Protein AF-A0A954WD32-F1 (afdb_monomer_lite)

Foldseek 3Di:
DDLLVVLLVDLQLPPVVSLVVLCVVLVDPDDPVLSNVLSVLLNVVLPDPVPDDLLVQQVVSCVVPVDRDLQSSQSSNCSSAVLFARPDQQLCVVLVHHQDDDDDPVVNSVVSSVSRVSSSVSLVVLCPDPVLVVQLVVQCVVCVPDPHDSSNSSRVVSVPPDDD

Sequence (164 aa):
MAIQKLVHHVNVATDEDFQRKFNGFYRVRRNAEWRSCFYAMFEREKKSKRARSFERLLREFQTSMGRIEGSFISKMLATLDDEQPVMDSIVLKHCGLRMPVYGAVERRLKRIVENHDALRASLIRIRDAELGQFLVSVFKRRYPDAQISEIKMVDLVLWQTRSQ

Structure (mmCIF, N/CA/C/O backbone):
data_AF-A0A954WD32-F1
#
_entry.id   AF-A0A954WD32-F1
#
loop_
_atom_site.group_PDB
_atom_site.id
_atom_site.type_symbol
_atom_site.label_atom_id
_atom_site.label_alt_id
_atom_site.label_comp_id
_atom_site.label_asym_id
_atom_site.label_entity_id
_atom_site.label_seq_id
_atom_site.pdbx_PDB_ins_code
_atom_site.Cartn_x
_atom_site.Cartn_y
_atom_site.Cartn_z
_atom_site.occupancy
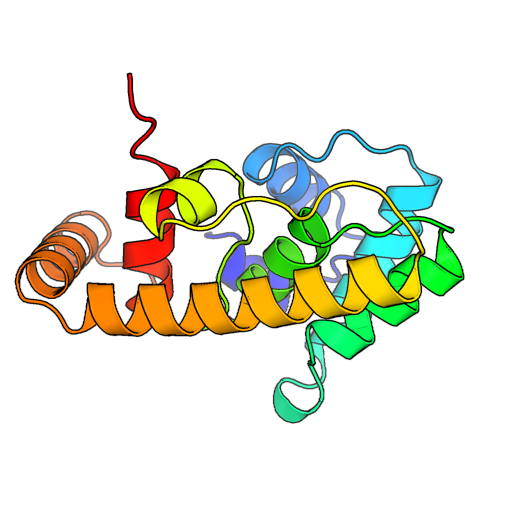_atom_site.B_iso_or_equiv
_atom_site.auth_seq_id
_atom_site.auth_comp_id
_atom_site.auth_asym_id
_atom_site.auth_atom_id
_atom_site.pdbx_PDB_model_num
ATOM 1 N N . MET A 1 1 ? -10.348 -16.689 2.824 1.00 56.34 1 MET A N 1
ATOM 2 C CA . MET A 1 1 ? -9.188 -16.124 3.549 1.00 56.34 1 MET A CA 1
ATOM 3 C C . MET A 1 1 ? -8.838 -14.770 2.947 1.00 56.34 1 MET A C 1
ATOM 5 O O . MET A 1 1 ? -8.795 -14.680 1.725 1.00 56.34 1 MET A O 1
ATOM 9 N N . ALA A 1 2 ? -8.658 -13.731 3.770 1.00 81.25 2 ALA A N 1
ATOM 10 C CA . ALA A 1 2 ? -8.276 -12.395 3.300 1.00 81.25 2 ALA A CA 1
ATOM 11 C C . ALA A 1 2 ? -6.908 -12.420 2.598 1.00 81.25 2 ALA A C 1
ATOM 13 O O . ALA A 1 2 ? -6.056 -13.256 2.916 1.00 81.25 2 ALA A O 1
ATOM 14 N N . ILE A 1 3 ? -6.693 -11.504 1.651 1.00 89.00 3 ILE A N 1
ATOM 15 C CA . ILE A 1 3 ? -5.479 -11.489 0.826 1.00 89.00 3 ILE A CA 1
ATOM 16 C C . ILE A 1 3 ? -4.205 -11.241 1.650 1.00 89.00 3 ILE A C 1
ATOM 18 O O . ILE A 1 3 ? -3.171 -11.834 1.353 1.00 89.00 3 ILE A O 1
ATOM 22 N N . GLN A 1 4 ? -4.322 -10.480 2.743 1.00 88.44 4 GLN A N 1
ATOM 23 C CA . GLN A 1 4 ? -3.263 -10.215 3.728 1.00 88.44 4 GLN A CA 1
ATOM 24 C C . GLN A 1 4 ? -2.774 -11.482 4.428 1.00 88.44 4 GLN A C 1
ATOM 26 O O . GLN A 1 4 ? -1.606 -11.583 4.771 1.00 88.44 4 GLN A O 1
ATOM 31 N N . LYS A 1 5 ? -3.644 -12.476 4.630 1.00 88.19 5 LYS A N 1
ATOM 32 C CA . LYS A 1 5 ? -3.224 -13.759 5.200 1.00 88.19 5 LYS A CA 1
ATOM 33 C C . LYS A 1 5 ? -2.677 -14.670 4.106 1.00 88.19 5 LYS A C 1
ATOM 35 O O . LYS A 1 5 ? -1.628 -15.278 4.278 1.00 88.19 5 LYS A O 1
ATOM 40 N N . LEU A 1 6 ? -3.355 -14.733 2.956 1.00 91.62 6 LEU A N 1
ATOM 41 C CA . LEU A 1 6 ? -2.985 -15.630 1.853 1.00 91.62 6 LEU A CA 1
ATOM 42 C C . LEU A 1 6 ? -1.566 -15.385 1.332 1.00 91.62 6 LEU A C 1
ATOM 44 O O . LEU A 1 6 ? -0.854 -16.351 1.077 1.00 91.62 6 LEU A O 1
ATOM 48 N N . VAL A 1 7 ? -1.138 -14.123 1.252 1.00 93.81 7 VAL A N 1
ATOM 49 C CA . VAL A 1 7 ? 0.192 -13.727 0.759 1.00 93.81 7 VAL A CA 1
ATOM 50 C C . VAL A 1 7 ? 1.349 -14.439 1.473 1.00 93.81 7 VAL A C 1
ATOM 52 O O . VAL A 1 7 ? 2.386 -14.683 0.864 1.00 93.81 7 VAL A O 1
ATOM 55 N N . HIS A 1 8 ? 1.183 -14.810 2.746 1.00 92.06 8 HIS A N 1
ATOM 56 C CA . HIS A 1 8 ? 2.235 -15.442 3.545 1.00 92.06 8 HIS A CA 1
ATOM 57 C C . HIS A 1 8 ? 2.279 -16.970 3.420 1.00 92.06 8 HIS A C 1
ATOM 59 O O . HIS A 1 8 ? 3.263 -17.576 3.836 1.00 92.06 8 HIS A O 1
ATOM 65 N N . HIS A 1 9 ? 1.257 -17.590 2.828 1.00 93.50 9 HIS A N 1
ATOM 66 C CA . HIS A 1 9 ? 1.120 -19.049 2.765 1.00 93.50 9 HIS A CA 1
ATOM 67 C C . HIS A 1 9 ? 1.406 -19.649 1.388 1.00 93.50 9 HIS A C 1
ATOM 69 O O . HIS A 1 9 ? 1.523 -20.865 1.277 1.00 93.50 9 HIS A O 1
ATOM 75 N N . VAL A 1 10 ? 1.522 -18.822 0.349 1.00 95.94 10 VAL A N 1
ATOM 76 C CA . VAL A 1 10 ? 1.722 -19.277 -1.033 1.00 95.94 10 VAL A CA 1
ATOM 77 C C . VAL A 1 10 ? 2.866 -18.528 -1.693 1.00 95.94 10 VAL A C 1
ATOM 79 O O . VAL A 1 10 ? 3.194 -17.418 -1.275 1.00 95.94 10 VAL A O 1
ATOM 82 N N . ASN A 1 11 ? 3.462 -19.107 -2.733 1.00 97.19 11 ASN A N 1
ATOM 83 C CA . ASN A 1 11 ? 4.425 -18.399 -3.569 1.00 97.19 11 ASN A CA 1
ATOM 84 C C . ASN A 1 11 ? 3.676 -17.487 -4.553 1.00 97.19 11 ASN A C 1
ATOM 86 O O . ASN A 1 11 ? 3.173 -17.949 -5.574 1.00 97.19 11 ASN A O 1
ATOM 90 N N . VAL A 1 12 ? 3.620 -16.185 -4.279 1.00 97.50 12 VAL A N 1
ATOM 91 C CA . VAL A 1 12 ? 2.799 -15.241 -5.054 1.00 97.50 12 VAL A CA 1
ATOM 92 C C . VAL A 1 12 ? 3.315 -15.009 -6.476 1.00 97.50 12 VAL A C 1
ATOM 94 O O . VAL A 1 12 ? 2.558 -14.546 -7.329 1.00 97.50 12 VAL A O 1
ATOM 97 N N . ALA A 1 13 ? 4.575 -15.363 -6.756 1.00 97.56 13 ALA A N 1
ATOM 98 C CA . ALA A 1 13 ? 5.152 -15.302 -8.097 1.00 97.56 13 ALA A CA 1
ATOM 99 C C . ALA A 1 13 ? 4.592 -16.373 -9.043 1.00 97.56 13 ALA A C 1
ATOM 101 O O . ALA A 1 13 ? 4.598 -16.167 -10.253 1.00 97.56 13 ALA A O 1
ATOM 102 N N . THR A 1 14 ? 4.087 -17.488 -8.507 1.00 97.44 14 THR A N 1
ATOM 103 C CA . THR A 1 14 ? 3.637 -18.650 -9.302 1.00 97.44 14 THR A CA 1
ATOM 104 C C . THR A 1 14 ? 2.210 -19.102 -8.989 1.00 97.44 14 THR A C 1
ATOM 106 O O . THR A 1 14 ? 1.604 -19.791 -9.800 1.00 97.44 14 THR A O 1
ATOM 109 N N . ASP A 1 15 ? 1.640 -18.693 -7.855 1.00 97.94 15 ASP A N 1
ATOM 110 C CA . ASP A 1 15 ? 0.272 -19.038 -7.465 1.00 97.94 15 ASP A CA 1
ATOM 111 C C . ASP A 1 15 ? -0.759 -18.207 -8.253 1.00 97.94 15 ASP A C 1
ATOM 113 O O . ASP A 1 15 ? -1.043 -17.045 -7.940 1.00 97.94 15 ASP A O 1
ATOM 117 N N . GLU A 1 16 ? -1.326 -18.805 -9.303 1.00 96.06 16 GLU A N 1
ATOM 118 C CA . GLU A 1 16 ? -2.294 -18.152 -10.195 1.00 96.06 16 GLU A CA 1
ATOM 119 C C . GLU A 1 16 ? -3.573 -17.711 -9.471 1.00 96.06 16 GLU A C 1
ATOM 121 O O . GLU A 1 16 ? -4.164 -16.676 -9.797 1.00 96.06 16 GLU A O 1
ATOM 126 N N . ASP A 1 17 ? -3.994 -18.457 -8.450 1.00 96.25 17 ASP A N 1
ATOM 127 C CA . ASP A 1 17 ? -5.190 -18.160 -7.672 1.00 96.25 17 ASP A CA 1
ATOM 128 C C . ASP A 1 17 ? -5.014 -16.909 -6.811 1.00 96.25 17 ASP A C 1
ATOM 130 O O . ASP A 1 17 ? -5.917 -16.062 -6.732 1.00 96.25 17 ASP A O 1
ATOM 134 N N . PHE A 1 18 ? -3.848 -16.755 -6.187 1.00 97.25 18 PHE A N 1
ATOM 135 C CA . PHE A 1 18 ? -3.451 -15.540 -5.498 1.00 97.25 18 PHE A CA 1
ATOM 136 C C . PHE A 1 18 ? -3.375 -14.376 -6.476 1.00 97.25 18 PHE A C 1
ATOM 138 O O . PHE A 1 18 ? -3.974 -13.329 -6.215 1.00 97.25 18 PHE A O 1
ATOM 145 N N . GLN A 1 19 ? -2.693 -14.550 -7.612 1.00 97.56 19 GLN A N 1
ATOM 146 C CA . GLN A 1 19 ? -2.562 -13.491 -8.611 1.00 97.56 19 GLN A CA 1
ATOM 147 C C . GLN A 1 19 ? -3.934 -13.033 -9.108 1.00 97.56 19 GLN A C 1
ATOM 149 O O . GLN A 1 19 ? -4.212 -11.835 -9.135 1.00 97.56 19 GLN A O 1
ATOM 154 N N . ARG A 1 20 ? -4.846 -13.959 -9.419 1.00 96.06 20 ARG A N 1
ATOM 155 C CA . ARG A 1 20 ? -6.228 -13.660 -9.822 1.00 96.06 20 ARG A CA 1
ATOM 156 C C . ARG A 1 20 ? -6.986 -12.879 -8.746 1.00 96.06 20 ARG A C 1
ATOM 158 O O . ARG A 1 20 ? -7.604 -11.861 -9.064 1.00 96.06 20 ARG A O 1
ATOM 165 N N . LYS A 1 21 ? -6.907 -13.301 -7.478 1.00 96.38 21 LYS A N 1
ATOM 166 C CA . LYS A 1 21 ? -7.539 -12.599 -6.343 1.00 96.38 21 LYS A CA 1
ATOM 167 C C . LYS A 1 21 ? -6.962 -11.196 -6.151 1.00 96.38 21 LYS A C 1
ATOM 169 O O . LYS A 1 21 ? -7.729 -10.243 -6.034 1.00 96.38 21 LYS A O 1
ATOM 174 N N . PHE A 1 22 ? -5.637 -11.053 -6.175 1.00 97.00 22 PHE A N 1
ATOM 175 C CA . PHE A 1 22 ? -4.951 -9.764 -6.052 1.00 97.00 22 PHE A CA 1
ATOM 176 C C . PHE A 1 22 ? -5.307 -8.822 -7.200 1.00 97.00 22 PHE A C 1
ATOM 178 O O . PHE A 1 22 ? -5.694 -7.674 -6.974 1.00 97.00 22 PHE A O 1
ATOM 185 N N . ASN A 1 23 ? -5.231 -9.323 -8.434 1.00 96.88 23 ASN A N 1
ATOM 186 C CA . ASN A 1 23 ? -5.558 -8.571 -9.637 1.00 96.88 23 ASN A CA 1
ATOM 187 C C . ASN A 1 23 ? -7.011 -8.092 -9.618 1.00 96.88 23 ASN A C 1
ATOM 189 O O . ASN A 1 23 ? -7.269 -6.948 -9.985 1.00 96.88 23 ASN A O 1
ATOM 193 N N . GLY A 1 24 ? -7.948 -8.936 -9.176 1.00 95.25 24 GLY A N 1
ATOM 194 C CA . GLY A 1 24 ? -9.353 -8.567 -9.017 1.00 95.25 24 GLY A CA 1
ATOM 195 C C . GLY A 1 24 ? -9.554 -7.502 -7.940 1.00 95.25 24 GLY A C 1
ATOM 196 O O . GLY A 1 24 ? -10.136 -6.454 -8.218 1.00 95.25 24 GLY A O 1
ATOM 197 N N . PHE A 1 25 ? -9.010 -7.735 -6.742 1.00 92.88 25 PHE A N 1
ATOM 198 C CA . PHE A 1 25 ? -9.150 -6.842 -5.591 1.00 92.88 25 PHE A CA 1
ATOM 199 C C . PHE A 1 25 ? -8.605 -5.437 -5.882 1.00 92.88 25 PHE A C 1
ATOM 201 O O . PHE A 1 25 ? -9.301 -4.445 -5.686 1.00 92.88 25 PHE A O 1
ATOM 208 N N . TYR A 1 26 ? -7.394 -5.346 -6.438 1.00 93.44 26 TYR A N 1
ATOM 209 C CA . TYR A 1 26 ? -6.731 -4.074 -6.739 1.00 93.44 26 TYR A CA 1
ATOM 210 C C . TYR A 1 26 ? -6.895 -3.587 -8.186 1.00 93.44 26 TYR A C 1
ATOM 212 O O . TYR A 1 26 ? -6.307 -2.571 -8.564 1.00 93.44 26 TYR A O 1
ATOM 220 N N . ARG A 1 27 ? -7.707 -4.277 -8.997 1.00 93.31 27 ARG A N 1
ATOM 221 C CA . ARG A 1 27 ? -7.997 -3.953 -10.408 1.00 93.31 27 ARG A CA 1
ATOM 222 C C . ARG A 1 27 ? -6.734 -3.812 -11.275 1.00 93.31 27 ARG A C 1
ATOM 224 O O . ARG A 1 27 ? -6.607 -2.873 -12.061 1.00 93.31 27 ARG A O 1
ATOM 231 N N . VAL A 1 28 ? -5.798 -4.753 -11.161 1.00 95.06 28 VAL A N 1
ATOM 232 C CA . VAL A 1 28 ? -4.527 -4.755 -11.910 1.00 95.06 28 VAL A CA 1
ATOM 233 C C . VAL A 1 28 ? -4.753 -5.147 -13.381 1.00 95.06 28 VAL A C 1
ATOM 235 O O . VAL A 1 28 ? -4.905 -6.318 -13.742 1.00 95.06 28 VAL A O 1
ATOM 238 N N . ARG A 1 29 ? -4.732 -4.144 -14.264 1.00 94.00 29 ARG A N 1
ATOM 239 C CA . ARG A 1 29 ? -4.899 -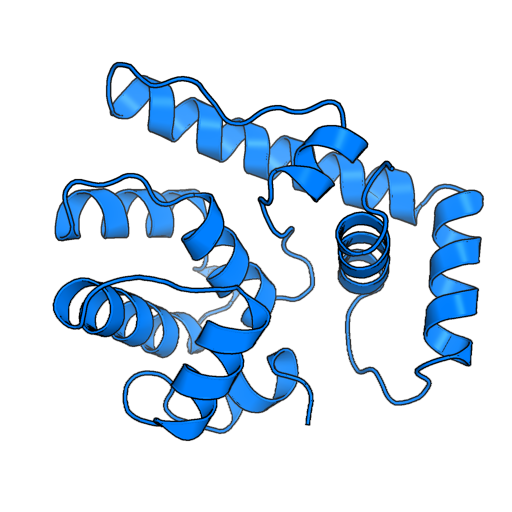4.277 -15.725 1.00 94.00 29 ARG A CA 1
ATOM 240 C C . ARG A 1 29 ? -3.567 -4.044 -16.444 1.00 94.00 29 ARG A C 1
ATOM 242 O O . ARG A 1 29 ? -3.375 -3.029 -17.112 1.00 94.00 29 ARG A O 1
ATOM 249 N N . ARG A 1 30 ? -2.607 -4.938 -16.214 1.00 95.38 30 ARG A N 1
ATOM 250 C CA . ARG A 1 30 ? -1.244 -4.878 -16.765 1.00 95.38 30 ARG A CA 1
ATOM 251 C C . ARG A 1 30 ? -0.932 -6.147 -17.561 1.00 95.38 30 ARG A C 1
ATOM 253 O O . ARG A 1 30 ? -1.595 -7.163 -17.360 1.00 95.38 30 ARG A O 1
ATOM 260 N N . ASN A 1 31 ? 0.023 -6.055 -18.486 1.00 95.50 31 ASN A N 1
ATOM 261 C CA . ASN A 1 31 ? 0.426 -7.169 -19.347 1.00 95.50 31 ASN A CA 1
ATOM 262 C C . ASN A 1 31 ? 1.213 -8.242 -18.563 1.00 95.50 31 ASN A C 1
ATOM 264 O O . ASN A 1 31 ? 1.514 -8.071 -17.379 1.00 95.50 31 ASN A O 1
ATOM 268 N N . ALA A 1 32 ? 1.520 -9.359 -19.228 1.00 95.81 32 ALA A N 1
ATOM 269 C CA . ALA A 1 32 ? 2.214 -10.496 -18.623 1.00 95.81 32 ALA A CA 1
ATOM 270 C C . ALA A 1 32 ? 3.617 -10.129 -18.108 1.00 95.81 32 ALA A C 1
ATOM 272 O O . ALA A 1 32 ? 3.957 -10.481 -16.984 1.00 95.81 32 ALA A O 1
ATOM 273 N N . GLU A 1 33 ? 4.387 -9.364 -18.884 1.00 96.19 33 GLU A N 1
ATOM 274 C CA . GLU A 1 33 ? 5.729 -8.899 -18.510 1.00 96.19 33 GLU A CA 1
ATOM 275 C C . GLU A 1 33 ? 5.714 -8.097 -17.200 1.00 96.19 33 GLU A C 1
ATOM 277 O O . GLU A 1 33 ? 6.418 -8.431 -16.247 1.00 96.19 33 GLU A O 1
ATOM 282 N N . TRP A 1 34 ? 4.836 -7.094 -17.106 1.00 97.25 34 TRP A N 1
ATOM 283 C CA . TRP A 1 34 ? 4.683 -6.291 -15.895 1.00 97.25 34 TRP A CA 1
ATOM 284 C C . TRP A 1 34 ? 4.263 -7.149 -14.703 1.00 97.25 34 TRP A C 1
ATOM 286 O O . TRP A 1 34 ? 4.794 -6.980 -13.608 1.00 97.25 34 TRP A O 1
ATOM 296 N N . ARG A 1 35 ? 3.310 -8.074 -14.902 1.00 97.06 35 ARG A N 1
ATOM 297 C CA . ARG A 1 35 ? 2.820 -8.957 -13.832 1.00 97.06 35 ARG A CA 1
ATOM 298 C C . ARG A 1 35 ? 3.927 -9.877 -13.333 1.00 97.06 35 ARG A C 1
ATOM 300 O O . ARG A 1 35 ? 4.079 -9.998 -12.124 1.00 97.06 35 ARG A O 1
ATOM 307 N N . SER A 1 36 ? 4.716 -10.452 -14.236 1.00 97.00 36 SER A N 1
ATOM 308 C CA . SER A 1 36 ? 5.873 -11.280 -13.894 1.00 97.00 36 SER A CA 1
ATOM 309 C C . SER A 1 36 ? 6.866 -10.508 -13.019 1.00 97.00 36 SER A C 1
ATOM 311 O O . SER A 1 36 ? 7.157 -10.930 -11.901 1.00 97.00 36 SER A O 1
ATOM 313 N N . CYS A 1 37 ? 7.292 -9.316 -13.460 1.00 97.19 37 CYS A N 1
ATOM 314 C CA . CYS A 1 37 ? 8.202 -8.461 -12.691 1.00 97.19 37 CYS A CA 1
ATOM 315 C C . CYS A 1 37 ? 7.623 -8.093 -11.311 1.00 97.19 37 CYS A C 1
ATOM 317 O O . CYS A 1 37 ? 8.291 -8.228 -10.283 1.00 97.19 37 CYS A O 1
ATOM 319 N N . PHE A 1 38 ? 6.352 -7.682 -11.274 1.00 98.06 38 PHE A N 1
ATOM 320 C CA . PHE A 1 38 ? 5.664 -7.284 -10.049 1.00 98.06 38 PHE A CA 1
ATOM 321 C C . PHE A 1 38 ? 5.542 -8.430 -9.043 1.00 98.06 38 PHE A C 1
ATOM 323 O O . PHE A 1 38 ? 5.898 -8.257 -7.880 1.00 98.06 38 PHE A O 1
ATOM 330 N N . TYR A 1 39 ? 5.073 -9.606 -9.463 1.00 98.12 39 TYR A N 1
ATOM 331 C CA . TYR A 1 39 ? 4.883 -10.730 -8.548 1.00 98.12 39 TYR A CA 1
ATOM 332 C C . TYR A 1 39 ? 6.200 -11.393 -8.128 1.00 98.12 39 TYR A C 1
ATOM 334 O O . TYR A 1 39 ? 6.291 -11.872 -6.997 1.00 98.12 39 TYR A O 1
ATOM 342 N N . ALA A 1 40 ? 7.241 -11.351 -8.966 1.00 97.12 40 ALA A N 1
ATOM 343 C CA . ALA A 1 40 ? 8.587 -11.759 -8.568 1.00 97.12 40 ALA A CA 1
ATOM 344 C C . ALA A 1 40 ? 9.144 -10.861 -7.449 1.00 97.12 40 ALA A C 1
ATOM 346 O O . ALA A 1 40 ? 9.643 -11.363 -6.438 1.00 97.12 40 ALA A O 1
ATOM 347 N N . MET A 1 41 ? 9.003 -9.535 -7.587 1.00 96.31 41 MET A N 1
ATOM 348 C CA . MET A 1 41 ? 9.334 -8.582 -6.523 1.00 96.31 41 MET A CA 1
ATOM 349 C C . MET A 1 41 ? 8.496 -8.856 -5.267 1.00 96.31 41 MET A C 1
ATOM 351 O O . MET A 1 41 ? 9.043 -8.968 -4.174 1.00 96.31 41 MET A O 1
ATOM 355 N N . PHE A 1 42 ? 7.185 -9.031 -5.419 1.00 96.69 42 PHE A N 1
ATOM 356 C CA . PHE A 1 42 ? 6.264 -9.295 -4.314 1.00 96.69 42 PHE A CA 1
ATOM 357 C C . PHE A 1 42 ? 6.683 -10.523 -3.490 1.00 96.69 42 PHE A C 1
ATOM 359 O O . PHE A 1 42 ? 6.811 -10.426 -2.267 1.00 96.69 42 PHE A O 1
ATOM 366 N N . GLU A 1 43 ? 6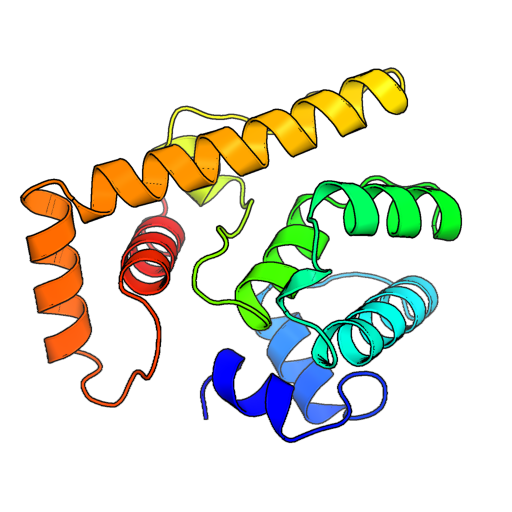.970 -11.654 -4.140 1.00 96.75 43 GLU A N 1
ATOM 367 C CA . GLU A 1 43 ? 7.401 -12.870 -3.444 1.00 96.75 43 GLU A CA 1
ATOM 368 C C . GLU A 1 43 ? 8.716 -12.654 -2.693 1.00 96.75 43 GLU A C 1
ATOM 370 O O . GLU A 1 43 ? 8.850 -13.034 -1.526 1.00 96.75 43 GLU A O 1
ATOM 375 N N . ARG A 1 44 ? 9.684 -11.994 -3.336 1.00 94.50 44 ARG A N 1
ATOM 376 C CA . ARG A 1 44 ? 10.996 -11.726 -2.741 1.00 94.50 44 ARG A CA 1
ATOM 377 C C . ARG A 1 44 ? 10.884 -10.889 -1.465 1.00 94.50 44 ARG A C 1
ATOM 379 O O . ARG A 1 44 ? 11.568 -11.171 -0.480 1.00 94.50 44 ARG A O 1
ATOM 386 N N . GLU A 1 45 ? 10.001 -9.895 -1.455 1.00 94.56 45 GLU A N 1
ATOM 387 C CA . GLU A 1 45 ? 9.847 -8.958 -0.337 1.00 94.56 45 GLU A CA 1
ATOM 388 C C . GLU A 1 45 ? 9.091 -9.539 0.872 1.00 94.56 45 GLU A C 1
ATOM 390 O O . GLU A 1 45 ? 9.111 -8.949 1.958 1.00 94.56 45 GLU A O 1
ATOM 395 N N . LYS A 1 46 ? 8.494 -10.735 0.765 1.00 92.31 46 LYS A N 1
ATOM 396 C CA . LYS A 1 46 ? 7.886 -11.421 1.921 1.00 92.31 46 LYS A CA 1
ATOM 397 C C . LYS A 1 46 ? 8.889 -11.695 3.043 1.00 92.31 46 LYS A C 1
ATOM 399 O O . LYS A 1 46 ? 8.522 -11.609 4.214 1.00 92.31 46 LYS A O 1
ATOM 404 N N . LYS A 1 47 ? 10.150 -11.984 2.699 1.00 83.25 47 LYS A N 1
ATOM 405 C CA . LYS A 1 47 ? 11.164 -12.538 3.617 1.00 83.25 47 LYS A CA 1
ATOM 406 C C . LYS A 1 47 ? 11.650 -11.576 4.708 1.00 83.25 47 LYS A C 1
ATOM 408 O O . LYS A 1 47 ? 12.095 -12.041 5.749 1.00 83.25 47 LYS A O 1
ATOM 413 N N . SER A 1 48 ? 11.580 -10.257 4.506 1.00 77.50 48 SER A N 1
ATOM 414 C CA . SER A 1 48 ? 12.108 -9.289 5.482 1.00 77.50 48 SER A CA 1
ATOM 415 C C . SER A 1 48 ? 11.210 -8.067 5.633 1.00 77.50 48 SER A C 1
ATOM 417 O O . SER A 1 48 ? 11.156 -7.226 4.744 1.00 77.50 48 SER A O 1
ATOM 419 N N . LYS A 1 49 ? 10.521 -7.934 6.778 1.00 74.44 49 LYS A N 1
ATOM 420 C CA . LYS A 1 49 ? 9.722 -6.731 7.097 1.00 74.44 49 LYS A CA 1
ATOM 421 C C . LYS A 1 49 ? 10.603 -5.501 7.329 1.00 74.44 49 LYS A C 1
ATOM 423 O O . LYS A 1 49 ? 10.283 -4.431 6.833 1.00 74.44 49 LYS A O 1
ATOM 428 N N . ARG A 1 50 ? 11.741 -5.653 8.017 1.00 67.31 50 ARG A N 1
ATOM 429 C CA . ARG A 1 50 ? 12.617 -4.525 8.398 1.00 67.31 50 ARG A CA 1
ATOM 430 C C . ARG A 1 50 ? 13.327 -3.856 7.216 1.00 67.31 50 ARG A C 1
ATOM 432 O O . ARG A 1 50 ? 13.655 -2.683 7.309 1.00 67.31 50 ARG A O 1
ATOM 439 N N . ALA A 1 51 ? 13.557 -4.581 6.120 1.00 70.06 51 ALA A N 1
ATOM 440 C CA . ALA A 1 51 ? 14.231 -4.051 4.929 1.00 70.06 51 ALA A CA 1
ATOM 441 C C . ALA A 1 51 ? 13.263 -3.503 3.858 1.00 70.06 51 ALA A C 1
ATOM 443 O O . ALA A 1 51 ? 13.701 -3.008 2.811 1.00 70.06 51 ALA A O 1
ATOM 444 N N . ARG A 1 52 ? 11.944 -3.620 4.067 1.00 83.81 52 ARG A N 1
ATOM 445 C CA . ARG A 1 52 ? 10.933 -3.126 3.126 1.00 83.81 52 ARG A CA 1
ATOM 446 C C . ARG A 1 52 ? 10.808 -1.611 3.253 1.00 83.81 52 ARG A C 1
ATOM 448 O O . ARG A 1 52 ? 10.382 -1.098 4.279 1.00 83.81 52 ARG A O 1
ATOM 455 N N . SER A 1 53 ? 11.158 -0.909 2.181 1.00 91.38 53 SER A N 1
ATOM 456 C CA . SER A 1 53 ? 10.984 0.537 2.045 1.00 91.38 53 SER A CA 1
ATOM 457 C C . SER A 1 53 ? 10.201 0.816 0.772 1.00 91.38 53 SER A C 1
ATOM 459 O O . SER A 1 53 ? 10.551 0.305 -0.293 1.00 91.38 53 SER A O 1
ATOM 461 N N . PHE A 1 54 ? 9.154 1.634 0.877 1.00 96.38 54 PHE A N 1
ATOM 462 C CA . PHE A 1 54 ? 8.365 2.046 -0.280 1.00 96.38 54 PHE A CA 1
ATOM 463 C C . PHE A 1 54 ? 9.237 2.730 -1.341 1.00 96.38 54 PHE A C 1
ATOM 465 O O . PHE A 1 54 ? 9.126 2.399 -2.520 1.00 96.38 54 PHE A O 1
ATOM 472 N N . GLU A 1 55 ? 10.158 3.610 -0.929 1.00 96.81 55 GLU A N 1
ATOM 473 C CA . GLU A 1 55 ? 11.081 4.284 -1.846 1.00 96.81 55 GLU A CA 1
ATOM 474 C C . GLU A 1 55 ? 11.966 3.288 -2.600 1.00 96.81 55 GLU A C 1
ATOM 476 O O . GLU A 1 55 ? 12.047 3.357 -3.827 1.00 96.81 55 GLU A O 1
ATOM 481 N N . ARG A 1 56 ? 12.591 2.337 -1.888 1.00 95.94 56 ARG A N 1
ATOM 482 C CA . ARG A 1 56 ? 13.462 1.329 -2.516 1.00 95.94 56 ARG A CA 1
ATOM 483 C C . ARG A 1 56 ? 12.702 0.550 -3.584 1.00 95.94 56 ARG A C 1
ATOM 485 O O . ARG A 1 56 ? 13.177 0.436 -4.709 1.00 95.94 56 ARG A O 1
ATOM 492 N N . LEU A 1 57 ? 11.521 0.043 -3.235 1.00 96.44 57 LEU A N 1
ATOM 493 C CA . LEU A 1 57 ? 10.707 -0.782 -4.128 1.00 96.44 57 LEU A CA 1
ATOM 494 C C . LEU A 1 57 ? 10.207 0.010 -5.334 1.00 96.44 57 LEU A C 1
ATOM 496 O O . LEU A 1 57 ? 10.213 -0.491 -6.456 1.00 96.44 57 LEU A O 1
ATOM 500 N N . LEU A 1 58 ? 9.818 1.267 -5.119 1.00 97.44 58 LEU A N 1
ATOM 501 C CA . LEU A 1 58 ? 9.379 2.147 -6.192 1.00 97.44 58 LEU A CA 1
ATOM 502 C C . LEU A 1 58 ? 10.507 2.440 -7.187 1.00 97.44 58 LEU A C 1
ATOM 504 O O . LEU A 1 58 ? 10.271 2.395 -8.395 1.00 97.44 58 LEU A O 1
ATOM 508 N N . ARG A 1 59 ? 11.716 2.723 -6.687 1.00 97.31 59 ARG A N 1
ATOM 509 C CA . ARG A 1 59 ? 12.906 2.951 -7.517 1.00 97.31 59 ARG A CA 1
ATOM 510 C C . ARG A 1 59 ? 13.305 1.691 -8.271 1.00 97.31 59 ARG A C 1
ATOM 512 O O . ARG A 1 59 ? 13.479 1.750 -9.479 1.00 97.31 59 ARG A O 1
ATOM 519 N N . GLU A 1 60 ? 13.370 0.547 -7.595 1.00 96.06 60 GLU A N 1
ATOM 520 C CA . GLU A 1 60 ? 13.717 -0.733 -8.223 1.00 96.06 60 GLU A CA 1
ATOM 521 C C . GLU A 1 60 ? 12.745 -1.093 -9.357 1.00 96.06 60 GLU A C 1
ATOM 523 O O . GLU A 1 60 ? 13.164 -1.478 -10.453 1.00 96.06 60 GLU A O 1
ATOM 528 N N . PHE A 1 61 ? 11.442 -0.908 -9.127 1.00 96.31 61 PHE A N 1
ATOM 529 C CA . PHE A 1 61 ? 10.428 -1.167 -10.145 1.00 96.31 61 PHE A CA 1
ATOM 530 C C . PHE A 1 61 ? 10.526 -0.176 -11.312 1.00 96.31 61 PHE A C 1
ATOM 532 O O . PHE A 1 61 ? 10.377 -0.566 -12.471 1.00 96.31 61 PHE A O 1
ATOM 539 N N . GLN A 1 62 ? 10.818 1.099 -11.029 1.00 96.31 62 GLN A N 1
ATOM 540 C CA . GLN A 1 62 ? 11.029 2.107 -12.066 1.00 96.31 62 GLN A CA 1
ATOM 541 C C . GLN A 1 62 ? 12.260 1.804 -12.919 1.00 96.31 62 GLN A C 1
ATOM 543 O O . GLN A 1 62 ? 12.156 1.915 -14.138 1.00 96.31 62 GLN A O 1
ATOM 548 N N . THR A 1 63 ? 13.373 1.381 -12.320 1.00 96.00 63 THR A N 1
ATOM 549 C CA . THR A 1 63 ? 14.575 0.959 -13.051 1.00 96.00 63 THR A CA 1
ATOM 550 C C . THR A 1 63 ? 14.289 -0.250 -13.938 1.00 96.00 63 THR A C 1
ATOM 552 O O . THR A 1 63 ? 14.725 -0.282 -15.083 1.00 96.00 63 THR A O 1
ATOM 555 N N . SER A 1 64 ? 13.516 -1.219 -13.439 1.00 94.50 64 SER A N 1
ATOM 556 C CA . SER A 1 64 ? 13.242 -2.472 -14.157 1.00 94.50 64 SER A CA 1
ATOM 557 C C . SER A 1 64 ? 12.239 -2.308 -15.305 1.00 94.50 64 SER A C 1
ATOM 559 O O . SER A 1 64 ? 12.395 -2.930 -16.347 1.00 94.50 64 SER A O 1
ATOM 561 N N . MET A 1 65 ? 11.207 -1.474 -15.127 1.00 94.31 65 MET A N 1
ATOM 562 C CA . MET A 1 65 ? 10.082 -1.356 -16.073 1.00 94.31 65 MET A CA 1
ATOM 563 C C . MET A 1 65 ? 10.000 0.006 -16.780 1.00 94.31 65 MET A C 1
ATOM 565 O O . MET A 1 65 ? 9.068 0.246 -17.548 1.00 94.31 65 MET A O 1
ATOM 569 N N . GLY A 1 66 ? 10.890 0.951 -16.462 1.00 92.94 66 GLY A N 1
ATOM 570 C CA . GLY A 1 66 ? 10.871 2.322 -16.987 1.00 92.94 66 GLY A CA 1
ATOM 571 C C . GLY A 1 66 ? 9.681 3.173 -16.519 1.00 92.94 66 GLY A C 1
ATOM 572 O O . GLY A 1 66 ? 9.445 4.260 -17.049 1.00 92.94 66 GLY A O 1
ATOM 573 N N . ARG A 1 67 ? 8.893 2.702 -15.540 1.00 91.88 67 ARG A N 1
ATOM 574 C CA . ARG A 1 67 ? 7.625 3.324 -15.116 1.00 91.88 67 ARG A CA 1
ATOM 575 C C . ARG A 1 67 ? 7.545 3.481 -13.605 1.00 91.88 67 ARG A C 1
ATOM 577 O O . ARG A 1 67 ? 7.855 2.565 -12.856 1.00 91.88 67 ARG A O 1
ATOM 584 N N . ILE A 1 68 ? 7.026 4.622 -13.157 1.00 94.44 68 ILE A N 1
ATOM 585 C CA . ILE A 1 68 ? 6.775 4.872 -11.734 1.00 94.44 68 ILE A CA 1
ATOM 586 C C . ILE A 1 68 ? 5.356 4.408 -11.374 1.00 94.44 68 ILE A C 1
ATOM 588 O O . ILE A 1 68 ? 4.379 5.035 -11.789 1.00 94.44 68 ILE A O 1
ATOM 592 N N . GLU A 1 69 ? 5.241 3.335 -10.587 1.00 94.81 69 GLU A N 1
ATOM 593 C CA . GLU A 1 69 ? 3.971 2.666 -10.247 1.00 94.81 69 GLU A CA 1
ATOM 594 C C . GLU A 1 69 ? 3.635 2.766 -8.740 1.00 94.81 69 GLU A C 1
ATOM 596 O O . GLU A 1 69 ? 3.350 1.770 -8.077 1.00 94.81 69 GLU A O 1
ATOM 601 N N . GLY A 1 70 ? 3.631 3.983 -8.177 1.00 95.56 70 GLY A N 1
ATOM 602 C CA . GLY A 1 70 ? 3.431 4.211 -6.730 1.00 95.56 70 GLY A CA 1
ATOM 603 C C . GLY A 1 70 ? 2.160 3.579 -6.144 1.00 95.56 70 GLY A C 1
ATOM 604 O O . GLY A 1 70 ? 2.180 3.029 -5.042 1.00 95.56 70 GLY A O 1
ATOM 605 N N . SER A 1 71 ? 1.062 3.567 -6.905 1.00 95.62 71 SER A N 1
ATOM 606 C CA . SER A 1 71 ? -0.181 2.938 -6.449 1.00 95.62 71 SER A CA 1
ATOM 607 C C . SER A 1 71 ? -0.056 1.417 -6.319 1.00 95.62 71 SER A C 1
ATOM 609 O O . SER A 1 71 ? -0.451 0.861 -5.302 1.00 95.62 71 SER A O 1
ATOM 611 N N . PHE A 1 72 ? 0.523 0.720 -7.301 1.00 96.94 72 PHE A N 1
ATOM 612 C CA . PHE A 1 72 ? 0.652 -0.740 -7.217 1.00 96.94 72 PHE A CA 1
ATOM 613 C C . PHE A 1 72 ? 1.723 -1.174 -6.215 1.00 96.94 72 PHE A C 1
ATOM 615 O O . PHE A 1 72 ? 1.497 -2.134 -5.480 1.00 96.94 72 PHE A O 1
ATOM 622 N N . ILE A 1 73 ? 2.832 -0.436 -6.112 1.00 97.44 73 ILE A N 1
ATOM 623 C CA . ILE A 1 73 ? 3.870 -0.713 -5.110 1.00 97.44 73 ILE A CA 1
ATOM 624 C C . ILE A 1 73 ? 3.333 -0.521 -3.684 1.00 97.44 73 ILE A C 1
ATOM 626 O O . ILE A 1 73 ? 3.574 -1.368 -2.827 1.00 97.44 73 ILE A O 1
ATOM 630 N N . SER A 1 74 ? 2.531 0.518 -3.425 1.00 96.81 74 SER A N 1
ATOM 631 C CA . SER A 1 74 ? 1.907 0.693 -2.102 1.00 96.81 74 SER A CA 1
ATOM 632 C C . SER A 1 74 ? 0.872 -0.394 -1.801 1.00 96.81 74 SER A C 1
ATOM 634 O O . SER A 1 74 ? 0.809 -0.863 -0.675 1.00 96.81 74 SER A O 1
ATOM 636 N N . LYS A 1 75 ? 0.115 -0.878 -2.797 1.00 96.44 75 LYS A N 1
ATOM 637 C CA . LYS A 1 75 ? -0.837 -1.999 -2.639 1.00 96.44 75 LYS A CA 1
ATOM 638 C C . LYS A 1 75 ? -0.139 -3.319 -2.310 1.00 96.44 75 LYS A C 1
ATOM 640 O O . LYS A 1 75 ? -0.604 -4.058 -1.443 1.00 96.44 75 LYS A O 1
ATOM 645 N N . MET A 1 76 ? 0.986 -3.596 -2.968 1.00 96.75 76 MET A N 1
ATOM 646 C CA . MET A 1 76 ? 1.860 -4.723 -2.632 1.00 96.75 76 MET A CA 1
ATOM 647 C C . MET A 1 76 ? 2.328 -4.621 -1.180 1.00 96.75 76 MET A C 1
ATOM 649 O O . MET A 1 76 ? 2.139 -5.546 -0.392 1.00 96.75 76 MET A O 1
ATOM 653 N N . LEU A 1 77 ? 2.879 -3.462 -0.814 1.00 95.50 77 LEU A N 1
ATOM 654 C CA . LEU A 1 77 ? 3.418 -3.217 0.515 1.00 95.50 77 LEU A CA 1
ATOM 655 C C . LEU A 1 77 ? 2.333 -3.313 1.601 1.00 95.50 77 LEU A C 1
ATOM 657 O O . LEU A 1 77 ? 2.524 -4.031 2.572 1.00 95.50 77 LEU A O 1
ATOM 661 N N . ALA A 1 78 ? 1.166 -2.710 1.376 1.00 94.62 78 ALA A N 1
ATOM 662 C CA . ALA A 1 78 ? -0.029 -2.784 2.221 1.00 94.62 78 ALA A CA 1
ATOM 663 C C . ALA A 1 78 ? -0.619 -4.198 2.366 1.00 94.62 78 ALA A C 1
ATOM 665 O O . ALA A 1 78 ? -1.421 -4.446 3.268 1.00 94.62 78 ALA A O 1
ATOM 666 N N . THR A 1 79 ? -0.279 -5.113 1.453 1.00 95.12 79 THR A N 1
ATOM 667 C CA . THR A 1 79 ? -0.661 -6.528 1.545 1.00 95.12 79 THR A CA 1
ATOM 668 C C . THR A 1 79 ? 0.350 -7.323 2.371 1.00 95.12 79 THR A C 1
ATOM 670 O O . THR A 1 79 ? -0.055 -8.241 3.072 1.00 95.12 79 THR A O 1
ATOM 673 N N . LEU A 1 80 ? 1.640 -6.961 2.318 1.00 94.50 80 LEU A N 1
ATOM 674 C CA . LEU A 1 80 ? 2.721 -7.561 3.120 1.00 94.50 80 LEU A CA 1
ATOM 675 C C . LEU A 1 80 ? 2.830 -7.002 4.544 1.00 94.50 80 LEU A C 1
ATOM 677 O O . LEU A 1 80 ? 3.508 -7.590 5.391 1.00 94.50 80 LEU A O 1
ATOM 681 N N . ASP A 1 81 ? 2.306 -5.802 4.757 1.00 92.75 81 ASP A N 1
ATOM 682 C CA . ASP A 1 81 ? 2.362 -5.055 6.003 1.00 92.75 81 ASP A CA 1
ATOM 683 C C . ASP A 1 81 ? 1.116 -4.177 6.102 1.00 92.75 81 ASP A C 1
ATOM 685 O O . ASP A 1 81 ? 0.961 -3.183 5.390 1.00 92.75 81 ASP A O 1
ATOM 689 N N . ASP A 1 82 ? 0.193 -4.568 6.968 1.00 93.31 82 ASP A N 1
ATOM 690 C CA . ASP A 1 82 ? -1.101 -3.912 7.090 1.00 93.31 82 ASP A CA 1
ATOM 691 C C . ASP A 1 82 ? -1.019 -2.529 7.763 1.00 93.31 82 ASP A C 1
ATOM 693 O O . ASP A 1 82 ? -1.979 -1.765 7.701 1.00 93.31 82 ASP A O 1
ATOM 697 N N . GLU A 1 83 ? 0.131 -2.150 8.322 1.00 93.06 83 GLU A N 1
ATOM 698 C CA . GLU A 1 83 ? 0.427 -0.801 8.830 1.00 93.06 83 GLU A CA 1
ATOM 699 C C . GLU A 1 83 ? 0.810 0.201 7.724 1.00 93.06 83 GLU A C 1
ATOM 701 O O . GLU A 1 83 ? 1.054 1.382 8.002 1.00 93.06 83 GLU A O 1
ATOM 706 N N . GLN A 1 84 ? 0.901 -0.261 6.473 1.00 94.31 84 GLN A N 1
ATOM 707 C CA . GLN A 1 84 ? 1.272 0.559 5.321 1.00 94.31 84 GLN A CA 1
ATOM 708 C C . GLN A 1 84 ? 0.020 1.015 4.561 1.00 94.31 84 GLN A C 1
ATOM 710 O O . GLN A 1 84 ? -0.904 0.212 4.358 1.00 94.31 84 GLN A O 1
ATOM 715 N N . PRO A 1 85 ? -0.034 2.289 4.130 1.00 94.44 85 PRO A N 1
ATOM 716 C CA . PRO A 1 85 ? -1.194 2.837 3.441 1.00 94.44 85 PRO A CA 1
ATOM 717 C C . PRO A 1 85 ? -1.305 2.322 2.004 1.00 94.44 85 PRO A C 1
ATOM 719 O O . PRO A 1 85 ? -0.306 2.130 1.309 1.00 94.44 85 PRO A O 1
ATOM 722 N N . VAL A 1 86 ? -2.531 2.196 1.502 1.00 94.00 86 VAL A N 1
ATOM 723 C CA . VAL A 1 86 ? -2.770 2.063 0.064 1.00 94.00 86 VAL A CA 1
ATOM 724 C C . VAL A 1 86 ? -2.791 3.452 -0.586 1.00 94.00 86 VAL A C 1
ATOM 726 O O . VAL A 1 86 ? -3.709 4.242 -0.377 1.00 94.00 86 VAL A O 1
ATOM 729 N N . MET A 1 87 ? -1.814 3.748 -1.450 1.00 94.31 87 MET A N 1
ATOM 730 C CA . MET A 1 87 ? -1.804 4.981 -2.246 1.00 94.31 87 MET A CA 1
ATOM 731 C C . MET A 1 87 ? -2.755 4.856 -3.441 1.00 94.31 87 MET A C 1
ATOM 733 O O . MET A 1 87 ? -2.359 4.610 -4.586 1.00 94.31 87 MET A O 1
ATOM 737 N N . ASP A 1 88 ? -4.043 5.008 -3.168 1.00 91.94 88 ASP A N 1
ATOM 738 C CA . ASP A 1 88 ? -5.105 5.092 -4.165 1.00 91.94 88 ASP A CA 1
ATOM 739 C C . ASP A 1 88 ? -5.667 6.516 -4.234 1.00 91.94 88 ASP A C 1
ATOM 741 O O . ASP A 1 88 ? -5.656 7.244 -3.243 1.00 91.94 88 ASP A O 1
ATOM 745 N N . SER A 1 89 ? -6.168 6.933 -5.398 1.00 90.81 89 SER A N 1
ATOM 746 C CA . SER A 1 89 ? -6.705 8.286 -5.582 1.00 90.81 89 SER A CA 1
ATOM 747 C C . SER A 1 89 ? -7.845 8.617 -4.618 1.00 90.81 89 SER A C 1
ATOM 749 O O . SER A 1 89 ? -7.972 9.772 -4.222 1.00 90.81 89 SER A O 1
ATOM 751 N N . ILE A 1 90 ? -8.655 7.622 -4.233 1.00 89.62 90 ILE A N 1
ATOM 752 C CA . ILE A 1 90 ? -9.762 7.821 -3.285 1.00 89.62 90 ILE A CA 1
ATOM 753 C C . ILE A 1 90 ? -9.209 8.128 -1.889 1.00 89.62 90 ILE A C 1
ATOM 755 O O . ILE A 1 90 ? -9.586 9.129 -1.285 1.00 89.62 90 ILE A O 1
ATOM 759 N N . VAL A 1 91 ? -8.270 7.311 -1.406 1.00 91.12 91 VAL A N 1
ATOM 760 C CA . VAL A 1 91 ? -7.676 7.474 -0.070 1.00 91.12 91 VAL A CA 1
ATOM 761 C C . VAL A 1 91 ? -6.856 8.765 -0.002 1.00 91.12 91 VAL A C 1
ATOM 763 O O . VAL A 1 91 ? -6.989 9.535 0.945 1.00 91.12 91 VAL A O 1
ATOM 766 N N . LEU A 1 92 ? -6.089 9.074 -1.055 1.00 93.19 92 LEU A N 1
ATOM 767 C CA . LEU A 1 92 ? -5.374 10.347 -1.171 1.00 93.19 92 LEU A CA 1
ATOM 768 C C . LEU A 1 92 ? -6.325 11.542 -1.041 1.00 93.19 92 LEU A C 1
ATOM 770 O O . LEU A 1 92 ? -6.041 12.446 -0.259 1.00 93.19 92 LEU A O 1
ATOM 774 N N . LYS A 1 93 ? -7.462 11.529 -1.752 1.00 92.00 93 LYS A N 1
ATOM 775 C CA . LYS A 1 93 ? -8.457 12.611 -1.706 1.00 92.00 93 LYS A CA 1
ATOM 776 C C . LYS A 1 93 ? -8.994 12.825 -0.289 1.00 92.00 93 LYS A C 1
ATOM 778 O O . LYS A 1 93 ? -9.051 13.968 0.154 1.00 92.00 93 LYS A O 1
ATOM 783 N N . HIS A 1 94 ? -9.333 11.750 0.426 1.00 89.50 94 HIS A N 1
ATOM 784 C CA . HIS A 1 94 ? -9.785 11.826 1.825 1.00 89.50 94 HIS A CA 1
ATOM 785 C C . HIS A 1 94 ? -8.726 12.392 2.769 1.00 89.50 94 HIS A C 1
ATOM 787 O O . HIS A 1 94 ? -9.058 13.037 3.757 1.00 89.50 94 HIS A O 1
ATOM 793 N N . CYS A 1 95 ? -7.449 12.206 2.447 1.00 91.12 95 CYS A N 1
ATOM 794 C CA . CYS A 1 95 ? -6.339 12.777 3.203 1.00 91.12 95 CYS A CA 1
ATOM 795 C C . CYS A 1 95 ? -5.899 14.168 2.710 1.00 91.12 95 CYS A C 1
ATOM 797 O O . CYS A 1 95 ? -4.858 14.653 3.147 1.00 91.12 95 CYS A O 1
ATOM 799 N N . GLY A 1 96 ? -6.643 14.805 1.795 1.00 92.38 96 GLY A N 1
ATOM 800 C CA . GLY A 1 96 ? -6.286 16.111 1.225 1.00 92.38 96 GLY A CA 1
ATOM 801 C C . GLY A 1 96 ? -5.064 16.080 0.296 1.00 92.38 96 GLY A C 1
ATOM 802 O O . GLY A 1 96 ? -4.502 17.122 -0.033 1.00 92.38 96 GLY A O 1
ATOM 803 N N . LEU A 1 97 ? -4.646 14.891 -0.139 1.00 93.62 97 LEU A N 1
ATOM 804 C CA . LEU A 1 97 ? -3.493 14.658 -1.002 1.00 93.62 97 LEU A CA 1
ATOM 805 C C . LEU A 1 97 ? -3.933 14.398 -2.449 1.00 93.62 97 LEU A C 1
ATOM 807 O O . LEU A 1 97 ? -5.080 14.057 -2.743 1.00 93.62 97 LEU A O 1
ATOM 811 N N . ARG A 1 98 ? -2.994 14.538 -3.388 1.00 91.69 98 ARG A N 1
ATOM 812 C CA . ARG A 1 98 ? -3.214 14.258 -4.816 1.00 91.69 98 ARG A CA 1
ATOM 813 C C . ARG A 1 98 ? -2.029 13.519 -5.404 1.00 91.69 98 ARG A C 1
ATOM 815 O O . ARG A 1 98 ? -0.898 13.731 -4.977 1.00 91.69 98 ARG A O 1
ATOM 822 N N . MET A 1 99 ? -2.275 12.694 -6.420 1.00 89.00 99 MET A N 1
ATOM 823 C CA . MET A 1 99 ? -1.192 12.041 -7.156 1.00 89.00 99 MET A CA 1
ATOM 824 C C . MET A 1 99 ? -0.251 13.090 -7.771 1.00 89.00 99 MET A C 1
ATOM 826 O O . MET A 1 99 ? -0.737 14.027 -8.411 1.00 89.00 99 MET A O 1
ATOM 830 N N . PRO A 1 100 ? 1.078 12.943 -7.620 1.00 90.00 100 PRO A N 1
ATOM 831 C CA . PRO A 1 100 ? 2.022 13.870 -8.224 1.00 90.00 100 PRO A CA 1
ATOM 832 C C . PRO A 1 100 ? 1.909 13.869 -9.747 1.00 90.00 100 PRO A C 1
ATOM 834 O O . PRO A 1 100 ? 1.838 12.811 -10.384 1.00 90.00 100 PRO A O 1
ATOM 837 N N . VAL A 1 101 ? 1.919 15.072 -10.321 1.00 88.75 101 VAL A N 1
ATOM 838 C CA . VAL A 1 101 ? 1.888 15.283 -11.770 1.00 88.75 101 VAL A CA 1
ATOM 839 C C . VAL A 1 101 ? 3.108 14.664 -12.456 1.00 88.75 101 VAL A C 1
ATOM 841 O O . VAL A 1 101 ? 4.153 14.433 -11.838 1.00 88.75 101 VAL A O 1
ATOM 844 N N . TYR A 1 102 ? 2.968 14.380 -13.750 1.00 85.75 102 TYR A N 1
ATOM 845 C CA . TYR A 1 102 ? 4.087 13.941 -14.578 1.00 85.75 102 TYR A CA 1
ATOM 846 C C . TYR A 1 102 ? 5.164 15.030 -14.670 1.00 85.75 102 TYR A C 1
ATOM 848 O O . TYR A 1 102 ? 4.880 16.222 -14.575 1.00 85.75 102 TYR A O 1
ATOM 856 N N . GLY A 1 103 ? 6.414 14.604 -14.825 1.00 88.12 103 GLY A N 1
ATOM 857 C CA . GLY A 1 103 ? 7.580 15.477 -14.870 1.00 88.12 103 GLY A CA 1
ATOM 858 C C . GLY A 1 103 ? 8.864 14.661 -14.774 1.00 88.12 103 GLY A C 1
ATOM 859 O O . GLY A 1 103 ? 8.832 13.439 -14.934 1.00 88.12 103 GLY A O 1
ATOM 860 N N . ALA A 1 104 ? 9.979 15.335 -14.479 1.00 93.56 104 ALA A N 1
ATOM 861 C CA . ALA A 1 104 ? 11.276 14.688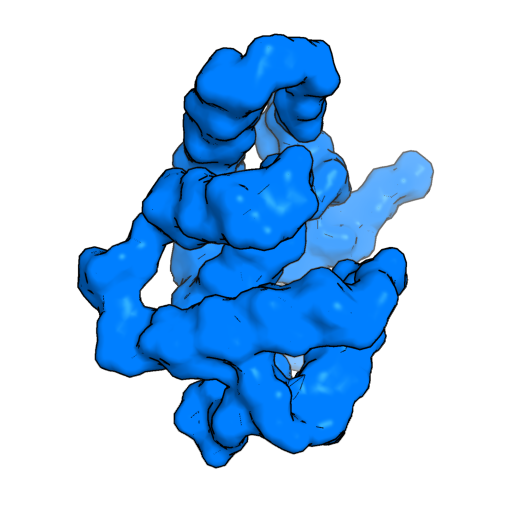 -14.290 1.00 93.56 104 ALA A CA 1
ATOM 862 C C . ALA A 1 104 ? 11.179 13.504 -13.312 1.00 93.56 104 ALA A C 1
ATOM 864 O O . ALA A 1 104 ? 10.616 13.647 -12.222 1.00 93.56 104 ALA A O 1
ATOM 865 N N . VAL A 1 105 ? 11.740 12.356 -13.712 1.00 92.62 105 VAL A N 1
ATOM 866 C CA . VAL A 1 105 ? 11.617 11.065 -13.010 1.00 92.62 105 VAL A CA 1
ATOM 867 C C . VAL A 1 105 ? 11.967 11.200 -11.529 1.00 92.62 105 VAL A C 1
ATOM 869 O O . VAL A 1 105 ? 11.122 10.905 -10.687 1.00 92.62 105 VAL A O 1
ATOM 872 N N . GLU A 1 106 ? 13.137 11.753 -11.207 1.00 94.50 106 GLU A N 1
ATOM 873 C CA . GLU A 1 106 ? 13.590 11.913 -9.817 1.00 94.50 106 GLU A CA 1
ATOM 874 C C . GLU A 1 106 ? 12.681 12.816 -8.983 1.00 94.50 106 GLU A C 1
ATOM 876 O O . GLU A 1 106 ? 12.317 12.491 -7.853 1.00 94.50 106 GLU A O 1
ATOM 881 N N . ARG A 1 107 ? 12.229 13.935 -9.560 1.00 94.88 107 ARG A N 1
ATOM 882 C CA . ARG A 1 107 ? 11.302 14.843 -8.875 1.00 94.88 107 ARG A CA 1
ATOM 883 C C . ARG A 1 107 ? 9.969 14.154 -8.591 1.00 94.88 107 ARG A C 1
ATOM 885 O O . ARG A 1 107 ? 9.371 14.378 -7.540 1.00 94.88 107 ARG A O 1
ATOM 892 N N . ARG A 1 108 ? 9.489 13.336 -9.529 1.00 94.88 108 ARG A N 1
ATOM 893 C CA . ARG A 1 108 ? 8.234 12.597 -9.389 1.00 94.88 108 ARG A CA 1
ATOM 894 C C . ARG A 1 108 ? 8.356 11.453 -8.384 1.00 94.88 108 ARG A C 1
ATOM 896 O O . ARG A 1 108 ? 7.443 11.292 -7.582 1.00 94.88 108 ARG A O 1
ATOM 903 N N . LEU A 1 109 ? 9.465 10.711 -8.392 1.00 96.12 109 LEU A N 1
ATOM 904 C CA . LEU A 1 109 ? 9.773 9.685 -7.391 1.00 96.12 109 LEU A CA 1
ATOM 905 C C . LEU A 1 109 ? 9.753 10.285 -5.985 1.00 96.12 109 LEU A C 1
ATOM 907 O O . LEU A 1 109 ? 8.984 9.818 -5.147 1.00 96.12 109 LEU A O 1
ATOM 911 N N . LYS A 1 110 ? 10.495 11.379 -5.770 1.00 96.00 110 LYS A N 1
ATOM 912 C CA . LYS A 1 110 ? 10.542 12.085 -4.483 1.00 96.00 110 LYS A CA 1
ATOM 913 C C . LYS A 1 110 ? 9.145 12.475 -3.987 1.00 96.00 110 LYS A C 1
ATOM 915 O O . LYS A 1 110 ? 8.772 12.118 -2.878 1.00 96.00 110 LYS A O 1
ATOM 920 N N . ARG A 1 111 ? 8.331 13.113 -4.836 1.00 96.19 111 ARG A N 1
ATOM 921 C CA . ARG A 1 111 ? 6.958 13.518 -4.471 1.00 96.19 111 ARG A CA 1
ATOM 922 C C . ARG A 1 111 ? 6.036 12.340 -4.165 1.00 96.19 111 ARG A C 1
ATOM 924 O O . ARG A 1 111 ? 5.132 12.465 -3.347 1.00 96.19 111 ARG A O 1
ATOM 931 N N . ILE A 1 112 ? 6.208 11.210 -4.852 1.00 96.81 112 ILE A N 1
ATOM 932 C CA . ILE A 1 112 ? 5.410 10.010 -4.578 1.00 96.81 112 ILE A CA 1
ATOM 933 C C . ILE A 1 112 ? 5.791 9.432 -3.213 1.00 96.81 112 ILE A C 1
ATOM 935 O O . ILE A 1 112 ? 4.897 9.072 -2.456 1.00 96.81 112 ILE A O 1
ATOM 939 N N . VAL A 1 113 ? 7.079 9.395 -2.870 1.00 97.12 113 VAL A N 1
ATOM 940 C CA . VAL A 1 113 ? 7.537 8.970 -1.537 1.00 97.12 113 VAL A CA 1
ATOM 941 C C . VAL A 1 113 ? 7.005 9.909 -0.450 1.00 97.12 113 VAL A C 1
ATOM 943 O O . VAL A 1 113 ? 6.340 9.443 0.469 1.00 97.12 113 VAL A O 1
ATOM 946 N N . GLU A 1 114 ? 7.160 11.226 -0.616 1.00 96.69 114 GLU A N 1
ATOM 947 C CA . GLU A 1 114 ? 6.626 12.232 0.321 1.00 96.69 114 GLU A CA 1
ATOM 948 C C . GLU A 1 114 ? 5.114 12.068 0.544 1.00 96.69 114 GLU A C 1
ATOM 950 O O . GLU A 1 114 ? 4.630 12.098 1.675 1.00 96.69 114 GLU A O 1
ATOM 955 N N . ASN A 1 115 ? 4.355 11.830 -0.530 1.00 96.88 115 ASN A N 1
ATOM 956 C CA . ASN A 1 115 ? 2.921 11.581 -0.430 1.00 96.88 115 ASN A CA 1
ATOM 957 C C . ASN A 1 115 ? 2.587 10.273 0.289 1.00 96.88 115 ASN A C 1
ATOM 959 O O . ASN A 1 115 ? 1.562 10.214 0.963 1.00 96.88 115 ASN A O 1
ATOM 963 N N . HIS A 1 116 ? 3.389 9.220 0.123 1.00 97.19 116 HIS A N 1
ATOM 964 C CA . HIS A 1 116 ? 3.182 7.955 0.827 1.00 97.19 116 HIS A CA 1
ATOM 965 C C . HIS A 1 116 ? 3.336 8.148 2.338 1.00 97.19 116 HIS A C 1
ATOM 967 O O . HIS A 1 116 ? 2.491 7.696 3.113 1.00 97.19 116 HIS A O 1
ATOM 973 N N . ASP A 1 117 ? 4.369 8.880 2.748 1.00 96.25 117 ASP A N 1
ATOM 974 C CA . ASP A 1 117 ? 4.642 9.161 4.156 1.00 96.25 117 ASP A CA 1
ATOM 975 C C . ASP A 1 117 ? 3.579 10.084 4.759 1.00 96.25 117 ASP A C 1
ATOM 977 O O . ASP A 1 117 ? 3.041 9.806 5.835 1.00 96.25 117 ASP A O 1
ATOM 981 N N . ALA A 1 118 ? 3.189 11.133 4.027 1.00 96.94 118 ALA A N 1
ATOM 982 C CA . ALA A 1 118 ? 2.094 12.015 4.419 1.00 96.94 118 ALA A CA 1
ATOM 983 C C . ALA A 1 118 ? 0.764 11.256 4.544 1.00 96.94 118 ALA A C 1
ATOM 985 O O . ALA A 1 118 ? -0.000 11.494 5.481 1.00 96.94 118 ALA A O 1
ATOM 986 N N . LEU A 1 119 ? 0.495 10.318 3.631 1.00 96.50 119 LEU A N 1
ATOM 987 C CA . LEU A 1 119 ? -0.694 9.474 3.665 1.00 96.50 119 LEU A CA 1
ATOM 988 C C . LEU A 1 119 ? -0.700 8.573 4.903 1.00 96.50 119 LEU A C 1
ATOM 990 O O . LEU A 1 119 ? -1.708 8.515 5.605 1.00 96.50 119 LEU A O 1
ATOM 994 N N . ARG A 1 120 ? 0.430 7.929 5.220 1.00 96.12 120 ARG A N 1
ATOM 995 C CA . ARG A 1 120 ? 0.570 7.120 6.438 1.00 96.12 120 ARG A CA 1
ATOM 996 C C . ARG A 1 120 ? 0.311 7.953 7.693 1.00 96.12 120 ARG A C 1
ATOM 998 O O . ARG A 1 120 ? -0.468 7.541 8.548 1.00 96.12 120 ARG A O 1
ATOM 1005 N N . ALA A 1 121 ? 0.907 9.142 7.779 1.00 96.62 121 ALA A N 1
ATOM 1006 C CA . ALA A 1 121 ? 0.694 10.053 8.900 1.00 96.62 121 ALA A CA 1
ATOM 1007 C C . ALA A 1 121 ? -0.775 10.500 9.016 1.00 96.62 121 ALA A C 1
ATOM 1009 O O . ALA A 1 121 ? -1.307 10.587 10.121 1.00 96.62 121 ALA A O 1
ATOM 1010 N N . SER A 1 122 ? -1.453 10.751 7.891 1.00 96.50 122 SER A N 1
ATOM 1011 C CA . SER A 1 122 ? -2.884 11.073 7.871 1.00 96.50 122 SER A CA 1
ATOM 1012 C C . SER A 1 122 ? -3.747 9.918 8.370 1.00 96.50 122 SER A C 1
ATOM 1014 O O . SER A 1 122 ? -4.631 10.155 9.186 1.00 96.50 122 SER A O 1
ATOM 1016 N N . LEU A 1 123 ? -3.480 8.677 7.949 1.00 95.81 123 LEU A N 1
ATOM 1017 C CA . LEU A 1 123 ? -4.224 7.514 8.443 1.00 95.81 123 LEU A CA 1
ATOM 1018 C C . LEU A 1 123 ? -4.040 7.304 9.948 1.00 95.81 123 LEU A C 1
ATOM 1020 O O . LEU A 1 123 ? -5.016 7.000 10.624 1.00 95.81 123 LEU A O 1
ATOM 1024 N N . ILE A 1 124 ? -2.827 7.506 10.474 1.00 96.94 124 ILE A N 1
ATOM 1025 C CA . ILE A 1 124 ? -2.563 7.439 11.921 1.00 96.94 124 ILE A CA 1
ATOM 1026 C C . ILE A 1 124 ? -3.398 8.491 12.657 1.00 96.94 124 ILE A C 1
ATOM 1028 O O . ILE A 1 124 ? -4.142 8.142 13.568 1.00 96.94 124 ILE A O 1
ATOM 1032 N N . ARG A 1 125 ? -3.375 9.752 12.202 1.00 97.19 125 ARG A N 1
ATOM 1033 C CA . ARG A 1 125 ? -4.199 10.817 12.799 1.00 97.19 125 ARG A CA 1
ATOM 1034 C C . ARG A 1 125 ? -5.695 10.514 12.740 1.00 97.19 125 ARG A C 1
ATOM 1036 O O . ARG A 1 125 ? -6.394 10.763 13.713 1.00 97.19 125 ARG A O 1
ATOM 1043 N N . ILE A 1 126 ? -6.191 9.989 11.615 1.00 95.81 126 ILE A N 1
ATOM 1044 C CA . ILE A 1 126 ? -7.604 9.612 11.481 1.00 95.81 126 ILE A CA 1
ATOM 1045 C C . ILE A 1 126 ? -7.930 8.482 12.452 1.00 95.81 126 ILE A C 1
ATOM 1047 O O . ILE A 1 126 ? -8.930 8.582 13.147 1.00 95.81 126 ILE A O 1
ATOM 1051 N N . ARG A 1 127 ? -7.088 7.443 12.530 1.00 96.94 127 ARG A N 1
ATOM 1052 C CA . ARG A 1 127 ? -7.256 6.314 13.454 1.00 96.94 127 ARG A CA 1
ATOM 1053 C C . ARG A 1 127 ? -7.326 6.785 14.902 1.00 96.94 127 ARG A C 1
ATOM 1055 O O . ARG A 1 127 ? -8.175 6.299 15.639 1.00 96.94 127 ARG A O 1
ATOM 1062 N N . ASP A 1 128 ? -6.458 7.708 15.299 1.00 97.25 128 ASP A N 1
ATOM 1063 C CA . ASP A 1 128 ? -6.366 8.194 16.680 1.00 97.25 128 ASP A CA 1
ATOM 1064 C C . ASP A 1 128 ? -7.487 9.193 17.044 1.00 97.25 128 ASP A C 1
ATOM 1066 O O . ASP A 1 128 ? -7.732 9.440 18.222 1.00 97.25 128 ASP A O 1
ATOM 1070 N N . ALA A 1 129 ? -8.200 9.746 16.057 1.00 97.00 129 ALA A N 1
ATOM 1071 C CA . ALA A 1 129 ? -9.355 10.610 16.286 1.00 97.00 129 ALA A CA 1
ATOM 1072 C C . ALA A 1 129 ? -10.600 9.815 16.725 1.00 97.00 129 ALA A C 1
ATOM 1074 O O . ALA A 1 129 ? -10.774 8.648 16.370 1.00 97.00 129 ALA A O 1
ATOM 1075 N N . GLU A 1 130 ? -11.525 10.481 17.422 1.00 97.50 130 GLU A N 1
ATOM 1076 C CA . GLU A 1 130 ? -12.772 9.881 17.927 1.00 97.50 130 GLU A CA 1
ATOM 1077 C C . GLU A 1 130 ? -13.576 9.176 16.824 1.00 97.50 130 GLU A C 1
ATOM 1079 O O . GLU A 1 130 ? -13.953 8.010 16.963 1.00 97.50 130 GLU A O 1
ATOM 1084 N N . LEU A 1 131 ? -13.767 9.843 15.679 1.00 93.38 131 LEU A N 1
ATOM 1085 C CA . LEU A 1 131 ? -14.458 9.251 14.534 1.00 93.38 131 LEU A CA 1
ATOM 1086 C C . LEU A 1 131 ? -13.723 8.011 14.000 1.00 93.38 131 LEU A C 1
ATOM 1088 O O . LEU A 1 131 ? -14.366 7.032 13.631 1.00 93.38 131 LEU A O 1
ATOM 1092 N N . GLY A 1 132 ? -12.388 8.012 13.973 1.00 95.75 132 GLY A N 1
ATOM 1093 C CA . GLY A 1 132 ? -11.613 6.848 13.545 1.00 95.75 132 GLY A CA 1
ATOM 1094 C C . GLY A 1 132 ? -11.762 5.664 14.487 1.00 95.75 132 GLY A C 1
ATOM 1095 O O . GLY A 1 132 ? -12.016 4.553 14.026 1.00 95.75 132 GLY A O 1
ATOM 1096 N N . GLN A 1 133 ? -11.690 5.897 15.798 1.00 97.94 133 GLN A N 1
ATOM 1097 C CA . GLN A 1 133 ? -11.940 4.867 16.809 1.00 97.94 133 GLN A CA 1
ATOM 1098 C C . GLN A 1 133 ? -13.362 4.305 16.702 1.00 97.94 133 GLN A C 1
ATOM 1100 O O . GLN A 1 133 ? -13.565 3.088 16.771 1.00 97.94 133 GLN A O 1
ATOM 1105 N N . PHE A 1 134 ? -14.347 5.166 16.431 1.00 97.00 134 PHE A N 1
ATOM 1106 C CA . PHE A 1 134 ? -15.705 4.728 16.133 1.00 97.00 134 PHE A CA 1
ATOM 1107 C C . PHE A 1 134 ? -15.750 3.811 14.900 1.00 97.00 134 PHE A C 1
ATOM 1109 O O . PHE A 1 134 ? -16.286 2.702 14.997 1.00 97.00 134 PHE A O 1
ATOM 1116 N N . LEU A 1 135 ? -15.141 4.212 13.776 1.00 95.81 135 LEU A N 1
ATOM 1117 C CA . LEU A 1 135 ? -15.076 3.405 12.550 1.00 95.81 135 LEU A CA 1
ATOM 1118 C C . LEU A 1 135 ? -14.386 2.052 12.781 1.00 95.81 135 LEU A C 1
ATOM 1120 O O . LEU A 1 135 ? -14.894 1.025 12.330 1.00 95.81 135 LEU A O 1
ATOM 1124 N N . VAL A 1 136 ? -13.278 2.028 13.526 1.00 97.44 136 VAL A N 1
ATOM 1125 C CA . VAL A 1 136 ? -12.579 0.795 13.927 1.00 97.44 136 VAL A CA 1
ATOM 1126 C C . VAL A 1 136 ? -13.503 -0.105 14.748 1.00 97.44 136 VAL A C 1
ATOM 1128 O O . VAL A 1 136 ? -13.583 -1.305 14.486 1.00 97.44 136 VAL A O 1
ATOM 1131 N N . SER A 1 137 ? -14.250 0.454 15.705 1.00 97.62 137 SER A N 1
ATOM 1132 C CA . SER A 1 137 ? -15.186 -0.323 16.525 1.00 97.62 137 SER A CA 1
ATOM 1133 C C . SER A 1 137 ? -16.293 -0.968 15.680 1.00 97.62 137 SER A C 1
ATOM 1135 O O . SER A 1 137 ? -16.613 -2.143 15.865 1.00 97.62 137 SER A O 1
ATOM 1137 N N . VAL A 1 138 ? -16.850 -0.226 14.714 1.00 96.75 138 VAL A N 1
ATOM 1138 C CA . VAL A 1 138 ? -17.864 -0.724 13.775 1.00 96.75 138 VAL A CA 1
ATOM 1139 C C . VAL A 1 138 ? -17.268 -1.820 12.894 1.00 96.75 138 VAL A C 1
ATOM 1141 O O . VAL A 1 138 ? -17.895 -2.863 12.709 1.00 96.75 138 VAL A O 1
ATOM 1144 N N . PHE A 1 139 ? -16.044 -1.619 12.399 1.00 96.44 139 PHE A N 1
ATOM 1145 C CA . PHE A 1 139 ? -15.342 -2.600 11.578 1.00 96.44 139 PHE A CA 1
ATOM 1146 C C . PHE A 1 139 ? -15.135 -3.916 12.335 1.00 96.44 139 PHE A C 1
ATOM 1148 O O . PHE A 1 139 ? -15.525 -4.966 11.830 1.00 96.44 139 PHE A O 1
ATOM 1155 N N . LYS A 1 140 ? -14.593 -3.866 13.560 1.00 96.81 140 LYS A N 1
ATOM 1156 C CA . LYS A 1 140 ? -14.365 -5.053 14.403 1.00 96.81 140 LYS A CA 1
ATOM 1157 C C . LYS A 1 140 ? -15.665 -5.802 14.706 1.00 96.81 140 LYS A C 1
ATOM 1159 O O . LYS A 1 140 ? -15.680 -7.024 14.652 1.00 96.81 140 LYS A O 1
ATOM 1164 N N . ARG A 1 141 ? -16.776 -5.094 14.955 1.00 96.88 141 ARG A N 1
ATOM 1165 C CA . ARG A 1 141 ? -18.092 -5.738 15.137 1.00 96.88 141 ARG A CA 1
ATOM 1166 C C . ARG A 1 141 ? -18.598 -6.411 13.861 1.00 96.88 141 ARG A C 1
ATOM 1168 O O . ARG A 1 141 ? -19.200 -7.476 13.929 1.00 96.88 141 ARG A O 1
ATOM 1175 N N . ARG A 1 142 ? -18.377 -5.793 12.696 1.00 96.12 142 ARG A N 1
ATOM 1176 C CA . ARG A 1 142 ? -18.859 -6.303 11.403 1.00 96.12 142 ARG A CA 1
ATOM 1177 C C . ARG A 1 142 ? -18.010 -7.448 10.844 1.00 96.12 142 ARG A C 1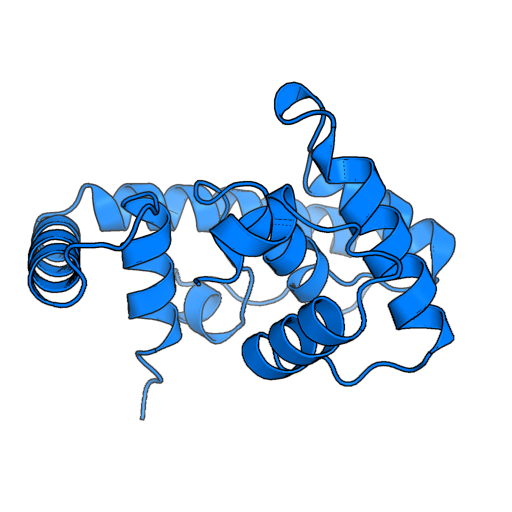
ATOM 1179 O O . ARG A 1 142 ? -18.547 -8.282 10.110 1.00 96.12 142 ARG A O 1
ATOM 1186 N N . TYR A 1 143 ? -16.718 -7.452 11.165 1.00 94.25 143 TYR A N 1
ATOM 1187 C CA . TYR A 1 143 ? -15.711 -8.407 10.707 1.00 94.25 143 TYR A CA 1
ATOM 1188 C C . TYR A 1 143 ? -14.863 -8.905 11.896 1.00 94.25 143 TYR A C 1
ATOM 1190 O O . TYR A 1 143 ? -13.673 -8.592 11.968 1.00 94.25 143 TYR A O 1
ATOM 1198 N N . PRO A 1 144 ? -15.454 -9.669 12.833 1.00 93.62 144 PRO A N 1
ATOM 1199 C CA . PRO A 1 144 ? -14.786 -10.070 14.077 1.00 93.62 144 PRO A CA 1
ATOM 1200 C C . PRO A 1 144 ? -13.530 -10.922 13.850 1.00 93.62 144 PRO A C 1
ATOM 1202 O O . PRO A 1 144 ? -12.572 -10.819 14.610 1.00 93.62 144 PRO A O 1
ATOM 1205 N N . ASP A 1 145 ? -13.494 -11.693 12.762 1.00 91.75 145 ASP A N 1
ATOM 1206 C CA . ASP A 1 145 ? -12.368 -12.572 12.423 1.00 91.75 145 ASP A CA 1
ATOM 1207 C C . ASP A 1 145 ? -11.275 -11.877 11.588 1.00 91.75 145 ASP A C 1
ATOM 1209 O O . ASP A 1 145 ? -10.328 -12.519 11.118 1.00 91.75 145 ASP A O 1
ATOM 1213 N N . ALA A 1 146 ? -11.404 -10.570 11.332 1.00 89.81 146 ALA A N 1
ATOM 1214 C CA . ALA A 1 146 ? -10.434 -9.830 10.535 1.00 89.81 146 ALA A CA 1
ATOM 1215 C C . ALA A 1 146 ? -9.136 -9.600 11.323 1.00 89.81 146 ALA A C 1
ATOM 1217 O O . ALA A 1 146 ? -9.047 -8.737 12.191 1.00 89.81 146 ALA A O 1
ATOM 1218 N N . GLN A 1 147 ? -8.095 -10.348 10.962 1.00 89.88 147 GLN A N 1
ATOM 1219 C CA . GLN A 1 147 ? -6.744 -10.210 11.511 1.00 89.88 147 GLN A CA 1
ATOM 1220 C C . GLN A 1 147 ? -5.952 -9.150 10.734 1.00 89.88 147 GLN A C 1
ATOM 1222 O O . GLN A 1 147 ? -5.047 -9.485 9.973 1.00 89.88 147 GLN A O 1
ATOM 1227 N N . ILE A 1 148 ? -6.349 -7.884 10.873 1.00 93.69 148 ILE A N 1
ATOM 1228 C CA . ILE A 1 148 ? -5.674 -6.728 10.266 1.00 93.69 148 ILE A CA 1
ATOM 1229 C C . ILE A 1 148 ? -5.518 -5.590 11.282 1.00 93.69 148 ILE A C 1
ATOM 1231 O O . ILE A 1 148 ? -6.289 -5.491 12.235 1.00 93.69 148 ILE A O 1
ATOM 1235 N N . SER A 1 149 ? -4.549 -4.709 11.060 1.00 95.31 149 SER A N 1
ATOM 1236 C CA . SER A 1 149 ? -4.313 -3.522 11.879 1.00 95.31 149 SER A CA 1
ATOM 1237 C C . SER A 1 149 ? -5.472 -2.523 11.809 1.00 95.31 149 SER A C 1
ATOM 1239 O O . SER A 1 149 ? -6.212 -2.439 10.826 1.00 95.31 149 SER A O 1
ATOM 1241 N N . GLU A 1 150 ? -5.596 -1.686 12.837 1.00 96.69 150 GLU A N 1
ATOM 1242 C CA . GLU A 1 150 ? -6.591 -0.606 12.868 1.00 96.69 150 GLU A CA 1
ATOM 1243 C C . GLU A 1 150 ? -6.353 0.429 11.763 1.00 96.69 150 GLU A C 1
ATOM 1245 O O . GLU A 1 150 ? -7.306 0.954 11.190 1.00 96.69 150 GLU A O 1
ATOM 1250 N N . ILE A 1 151 ? -5.086 0.659 11.399 1.00 95.50 151 ILE A N 1
ATOM 1251 C CA . ILE A 1 151 ? -4.720 1.496 10.252 1.00 95.50 151 ILE A CA 1
ATOM 1252 C C . ILE A 1 151 ? -5.325 0.923 8.970 1.00 95.50 151 ILE A C 1
ATOM 1254 O O . ILE A 1 151 ? -5.934 1.666 8.201 1.00 95.50 151 ILE A O 1
ATOM 1258 N N . LYS A 1 152 ? -5.230 -0.396 8.755 1.00 95.44 152 LYS A N 1
ATOM 1259 C CA . LYS A 1 152 ? -5.836 -1.052 7.590 1.00 95.44 152 LYS A CA 1
ATOM 1260 C C . LYS A 1 152 ? -7.356 -0.968 7.605 1.00 95.44 152 LYS A C 1
ATOM 1262 O O . LYS A 1 152 ? -7.951 -0.807 6.545 1.00 95.44 152 LYS A O 1
ATOM 1267 N N . MET A 1 153 ? -7.988 -1.068 8.774 1.00 96.06 153 MET A N 1
ATOM 1268 C CA . MET A 1 153 ? -9.442 -0.914 8.891 1.00 96.06 153 MET A CA 1
ATOM 1269 C C . MET A 1 153 ? -9.881 0.478 8.428 1.00 96.06 153 MET A C 1
ATOM 1271 O O . MET A 1 153 ? -10.768 0.584 7.583 1.00 96.06 153 MET A O 1
ATOM 1275 N N . VAL A 1 154 ? -9.221 1.532 8.919 1.00 95.50 154 VAL A N 1
ATOM 1276 C CA . VAL A 1 154 ? -9.488 2.917 8.499 1.00 95.50 154 VAL A CA 1
ATOM 1277 C C . VAL A 1 154 ? -9.226 3.096 7.002 1.00 95.50 154 VAL A C 1
ATOM 1279 O O . VAL A 1 154 ? -10.092 3.606 6.297 1.00 95.50 154 VAL A O 1
ATOM 1282 N N . ASP A 1 155 ? -8.083 2.623 6.501 1.00 94.31 155 ASP A N 1
ATOM 1283 C CA . ASP A 1 155 ? -7.716 2.661 5.076 1.00 94.31 155 ASP A CA 1
ATOM 1284 C C . ASP A 1 155 ? -8.800 2.014 4.194 1.00 94.31 155 ASP A C 1
ATOM 1286 O O . ASP A 1 155 ? -9.289 2.622 3.243 1.00 94.31 155 ASP A O 1
ATOM 1290 N N . LEU A 1 156 ? -9.262 0.809 4.553 1.00 93.56 156 LEU A N 1
ATOM 1291 C CA . LEU A 1 156 ? -10.320 0.100 3.828 1.00 93.56 156 LEU A CA 1
ATOM 1292 C C . LEU A 1 156 ? -11.655 0.848 3.863 1.00 93.56 156 LEU A C 1
ATOM 1294 O O . LEU A 1 156 ? -12.334 0.904 2.837 1.00 93.56 156 LEU A O 1
ATOM 1298 N N . VAL A 1 157 ? -12.033 1.427 5.005 1.00 93.38 157 VAL A N 1
ATOM 1299 C CA . VAL A 1 157 ? -13.257 2.234 5.113 1.00 93.38 157 VAL A CA 1
ATOM 1300 C C . VAL A 1 157 ? -13.167 3.453 4.198 1.00 93.38 157 VAL A C 1
ATOM 1302 O O . VAL A 1 157 ? -14.066 3.658 3.384 1.00 93.38 157 VAL A O 1
ATOM 1305 N N . LEU A 1 158 ? -12.066 4.211 4.259 1.00 91.38 158 LEU A N 1
ATOM 1306 C CA . LEU A 1 158 ? -11.837 5.372 3.392 1.00 91.38 158 LEU A CA 1
ATOM 1307 C C . LEU A 1 158 ? -11.801 4.992 1.908 1.00 91.38 158 LEU A C 1
ATOM 1309 O O . LEU A 1 158 ? -12.273 5.732 1.048 1.00 91.38 158 LEU A O 1
ATOM 1313 N N . TRP A 1 159 ? -11.254 3.825 1.584 1.00 89.25 159 TRP A N 1
ATOM 1314 C CA . TRP A 1 159 ? -11.197 3.341 0.210 1.00 89.25 159 TRP A CA 1
ATOM 1315 C C . TRP A 1 159 ? -12.579 2.945 -0.340 1.00 89.25 159 TRP A C 1
ATOM 1317 O O . TRP A 1 159 ? -12.831 3.098 -1.539 1.00 89.25 159 TRP A O 1
ATOM 1327 N N . GLN A 1 160 ? -13.490 2.470 0.519 1.00 86.19 160 GLN A N 1
ATOM 1328 C CA . GLN A 1 160 ? -14.874 2.147 0.147 1.00 86.19 160 GLN A CA 1
ATOM 1329 C C . GLN A 1 160 ? -15.800 3.368 0.125 1.00 86.19 160 GLN A C 1
ATOM 1331 O O . GLN A 1 160 ? -16.781 3.361 -0.620 1.00 86.19 160 GLN A O 1
ATOM 1336 N N . THR A 1 161 ? -15.495 4.432 0.873 1.00 82.00 161 THR A N 1
ATOM 1337 C CA . THR A 1 161 ? -16.244 5.695 0.820 1.00 82.00 161 THR A CA 1
ATOM 1338 C C . THR A 1 161 ? -15.900 6.465 -0.453 1.00 82.00 161 THR A C 1
ATOM 1340 O O . THR A 1 161 ? -15.199 7.476 -0.466 1.00 82.00 161 THR A O 1
ATOM 1343 N N . ARG A 1 162 ? -16.416 5.982 -1.583 1.00 67.38 162 ARG A N 1
ATOM 1344 C CA . ARG A 1 162 ? -16.451 6.764 -2.816 1.00 67.38 162 ARG A CA 1
ATOM 1345 C C . ARG A 1 162 ? -17.348 7.966 -2.550 1.00 67.38 162 ARG A C 1
ATOM 1347 O O . ARG A 1 162 ? -18.521 7.785 -2.238 1.00 67.38 162 ARG A O 1
ATOM 1354 N N . SER A 1 163 ? -16.787 9.174 -2.631 1.00 50.16 163 SER A N 1
ATOM 1355 C CA . SER A 1 163 ? -17.621 10.372 -2.744 1.00 50.16 163 SER A CA 1
ATOM 1356 C C .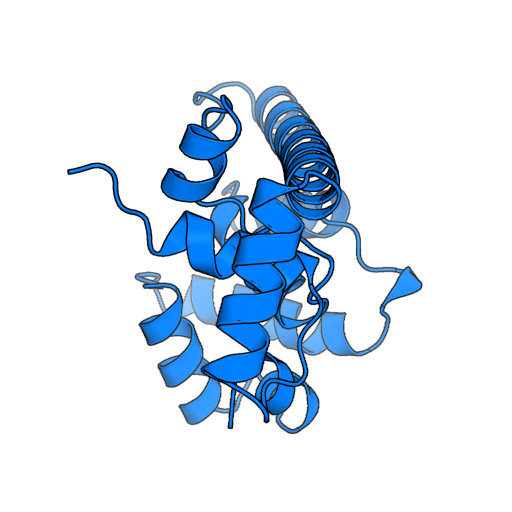 SER A 1 163 ? -18.541 10.132 -3.942 1.00 50.16 163 SER A C 1
ATOM 1358 O O . SER A 1 163 ? -18.021 9.846 -5.025 1.00 50.16 163 SER A O 1
ATOM 1360 N N . GLN A 1 164 ? -19.856 10.150 -3.719 1.00 40.41 164 GLN A N 1
ATOM 1361 C CA . GLN A 1 164 ? -20.806 10.337 -4.813 1.00 40.41 164 GLN A CA 1
ATOM 1362 C C . GLN A 1 164 ? -20.499 11.660 -5.519 1.00 40.41 164 GLN A C 1
ATOM 1364 O O . GLN A 1 164 ? -19.996 12.586 -4.833 1.00 40.41 164 GLN A O 1
#

Secondary structure (DSSP, 8-state):
--HHHHTTTS-TTT-HHHHHHHHHHHT----HHHHHHHHHHHHHHTT-STT--HHHHHHHHHHHHSS--HHHHHHHHHHH-TTS----HHHHHHTT--PPPS--HHHHHHHHHHHHHHHHHHHHHHHHSHHHHHHHHHHHHH-TT----HHHHHHHHHHH----

Radius of gyration: 15.75 Å; chains: 1; bounding box: 35×35×37 Å

pLDDT: mean 92.91, std 7.94, range [40.41, 98.12]